Protein AF-A0A4Q7NQH9-F1 (afdb_monomer_lite)

Secondary structure (DSSP, 8-state):
-GGGHHHHHHHHHHHHHHT-SSHHHHHHHHHHHHHHHHHHHHHHTSGGGT-GGGHHHHHHHHHHHHHHHHHHHHHHHHHHHHHHS--------

pLDDT: mean 70.88, std 10.48, range [45.16, 89.62]

Radius of gyration: 18.61 Å; chains: 1; bounding box: 31×37×63 Å

Foldseek 3Di:
DLVVQLLVLLLVLLVVLVPDPDPVSSVVSLQVSLLVSLQVSCVVVVVCVVPVCCSVVSSVSSSVSNVVSNVVVVVVVVVVVVVVPPDDDDDDD

Sequence (93 aa):
MQELLNPVLGVLLAVLVERLPSSRARALGWLIGSLVCGAAVTVLTGEYAVSPELVLVDVPLTALSAALARSAVLGLAGRRTWRVVLPYRRSWG

Organism: NCBI:txid598652

Structure (mmCIF, N/CA/C/O backbone):
data_AF-A0A4Q7NQH9-F1
#
_entry.id   AF-A0A4Q7NQH9-F1
#
loop_
_atom_site.group_PDB
_atom_site.id
_atom_site.type_symbol
_atom_site.label_atom_id
_atom_site.label_alt_id
_atom_site.label_comp_id
_atom_site.label_asym_id
_atom_site.label_entity_id
_atom_site.label_seq_id
_atom_site.pdbx_PDB_ins_code
_atom_site.Cartn_x
_atom_site.Cartn_y
_atom_site.Cartn_z
_atom_site.occupancy
_atom_site.B_iso_or_equiv
_atom_site.auth_seq_id
_atom_site.auth_comp_id
_atom_site.auth_asym_id
_atom_site.auth_atom_id
_atom_site.pdbx_PDB_model_num
ATOM 1 N N . MET A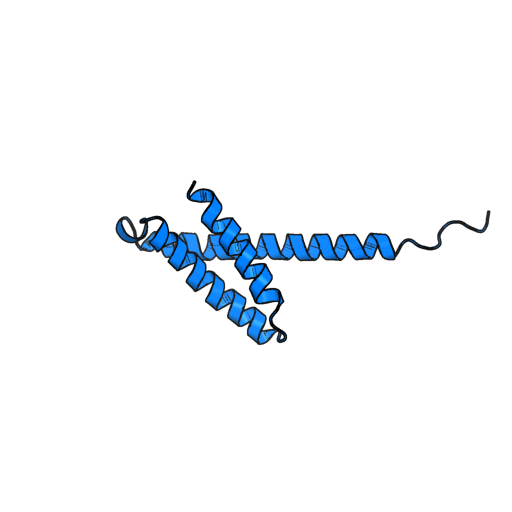 1 1 ? 10.983 13.763 -11.640 1.00 52.47 1 MET A N 1
ATOM 2 C CA . MET A 1 1 ? 9.496 13.817 -11.594 1.00 52.47 1 MET A CA 1
ATOM 3 C C . MET A 1 1 ? 8.859 12.480 -11.206 1.00 52.47 1 MET A C 1
ATOM 5 O O . MET A 1 1 ? 7.824 12.510 -10.557 1.00 52.47 1 MET A O 1
ATOM 9 N N . GLN A 1 2 ? 9.456 11.331 -11.548 1.00 60.38 2 GLN A N 1
ATOM 10 C CA . GLN A 1 2 ? 8.925 9.998 -11.213 1.00 60.38 2 GLN A CA 1
ATOM 11 C C . GLN A 1 2 ? 8.980 9.654 -9.711 1.00 60.38 2 GLN A C 1
ATOM 13 O O . GLN A 1 2 ? 8.116 8.944 -9.213 1.00 60.38 2 GLN A O 1
ATOM 18 N N . GLU A 1 3 ? 9.915 10.242 -8.961 1.00 58.44 3 GLU A N 1
ATOM 19 C CA . GLU A 1 3 ? 10.106 9.986 -7.521 1.00 58.44 3 GLU A CA 1
ATOM 20 C C . GLU A 1 3 ? 8.890 10.358 -6.650 1.00 58.44 3 GLU A C 1
ATOM 22 O O . GLU A 1 3 ? 8.719 9.828 -5.555 1.00 58.44 3 GLU A O 1
ATOM 27 N N . LEU A 1 4 ? 8.0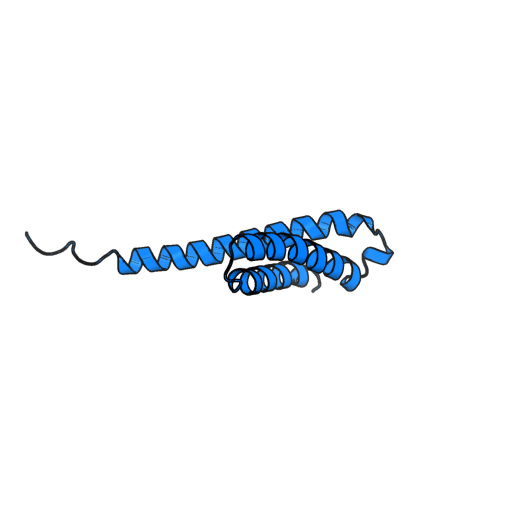13 11.247 -7.135 1.00 66.44 4 LEU A N 1
ATOM 28 C CA . LEU A 1 4 ? 6.814 11.680 -6.410 1.00 66.44 4 LEU A CA 1
ATOM 29 C C . LEU A 1 4 ? 5.597 10.770 -6.642 1.00 66.44 4 LEU A C 1
ATOM 31 O O . LEU A 1 4 ? 4.635 10.852 -5.879 1.00 66.44 4 LEU A O 1
ATOM 35 N N . LEU A 1 5 ? 5.616 9.889 -7.649 1.00 70.62 5 LEU A N 1
ATOM 36 C CA . LEU A 1 5 ? 4.478 9.008 -7.953 1.00 70.62 5 LEU A CA 1
ATOM 37 C C . LEU A 1 5 ? 4.226 7.991 -6.835 1.00 70.62 5 LEU A C 1
ATOM 39 O O . LEU A 1 5 ? 3.087 7.831 -6.400 1.00 70.62 5 LEU A O 1
ATOM 43 N N . ASN A 1 6 ? 5.290 7.366 -6.329 1.00 69.56 6 ASN A N 1
ATOM 44 C CA . ASN A 1 6 ? 5.228 6.375 -5.251 1.00 69.56 6 ASN A CA 1
ATOM 45 C C . ASN A 1 6 ? 4.581 6.925 -3.957 1.00 69.56 6 ASN A C 1
ATOM 47 O O . ASN A 1 6 ? 3.607 6.336 -3.474 1.00 69.56 6 ASN A O 1
ATOM 51 N N . PRO A 1 7 ? 5.029 8.071 -3.399 1.00 68.94 7 PRO A 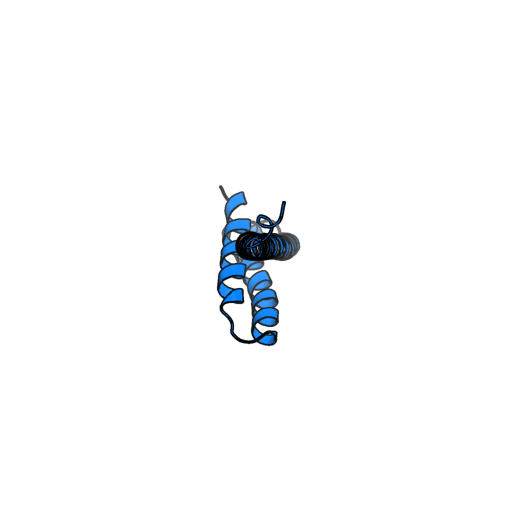N 1
ATOM 52 C CA . PRO A 1 7 ? 4.413 8.633 -2.199 1.00 68.94 7 PRO A CA 1
ATOM 53 C C . PRO A 1 7 ? 2.987 9.149 -2.439 1.00 68.94 7 PRO A C 1
ATOM 55 O O . PRO A 1 7 ? 2.136 8.982 -1.567 1.00 68.94 7 PRO A O 1
ATOM 58 N N . VAL A 1 8 ? 2.680 9.720 -3.612 1.00 77.81 8 VAL A N 1
ATOM 59 C CA . VAL A 1 8 ? 1.315 10.181 -3.937 1.00 77.81 8 VAL A CA 1
ATOM 60 C C . VAL A 1 8 ? 0.335 9.008 -4.012 1.00 77.81 8 VAL A C 1
ATOM 62 O O . VAL A 1 8 ? -0.748 9.076 -3.425 1.00 77.81 8 VAL A O 1
ATOM 65 N N . LEU A 1 9 ? 0.720 7.909 -4.667 1.00 75.19 9 LEU A N 1
ATOM 66 C CA . LEU A 1 9 ? -0.085 6.685 -4.725 1.00 75.19 9 LEU A CA 1
ATOM 67 C C . LEU A 1 9 ? -0.237 6.040 -3.344 1.00 75.19 9 LEU A C 1
ATOM 69 O O . LEU A 1 9 ? -1.338 5.619 -2.990 1.00 75.19 9 LEU A O 1
ATOM 73 N N . GLY A 1 10 ? 0.822 6.037 -2.529 1.00 72.88 10 GLY A N 1
ATOM 74 C CA . GLY A 1 10 ? 0.769 5.551 -1.149 1.00 72.88 10 GLY A CA 1
ATOM 75 C C . GLY A 1 10 ? -0.208 6.339 -0.266 1.00 72.88 10 GLY A C 1
ATOM 76 O O . GLY A 1 10 ? -0.968 5.748 0.503 1.00 72.88 10 GLY A O 1
ATOM 77 N N . VAL A 1 11 ? -0.249 7.668 -0.404 1.00 76.94 11 VAL A N 1
ATOM 78 C CA . VAL A 1 11 ? -1.204 8.530 0.317 1.00 76.94 11 VAL A CA 1
ATOM 79 C C . VAL A 1 11 ? -2.638 8.288 -0.159 1.00 76.94 11 VAL A C 1
ATOM 81 O O . VAL A 1 11 ? -3.535 8.120 0.668 1.00 76.94 11 VAL A O 1
ATOM 84 N N . LEU A 1 12 ? -2.864 8.231 -1.474 1.00 80.50 12 LEU A N 1
ATOM 85 C CA . LEU A 1 12 ? -4.180 7.934 -2.053 1.00 80.50 12 LEU A CA 1
ATOM 86 C C . LEU A 1 12 ? -4.714 6.586 -1.570 1.00 80.50 12 LEU A C 1
ATOM 88 O O . LEU A 1 12 ? -5.874 6.495 -1.161 1.00 80.50 12 LEU A O 1
ATOM 92 N N . LEU A 1 13 ? -3.855 5.565 -1.560 1.00 78.88 13 LEU A N 1
ATOM 93 C CA . LEU A 1 13 ? -4.199 4.241 -1.069 1.00 78.88 13 LEU A CA 1
ATOM 94 C C . LEU A 1 13 ? -4.597 4.283 0.410 1.00 78.88 13 LEU A C 1
ATOM 96 O O . LEU A 1 13 ? -5.650 3.761 0.770 1.00 78.88 13 LEU A O 1
ATOM 100 N N . ALA A 1 14 ? -3.809 4.945 1.261 1.00 77.44 14 ALA A N 1
ATOM 101 C CA . ALA A 1 14 ? -4.117 5.060 2.685 1.00 77.44 14 ALA A CA 1
ATOM 102 C C . ALA A 1 14 ? -5.487 5.725 2.929 1.00 77.44 14 ALA A C 1
ATOM 104 O O . ALA A 1 14 ? -6.282 5.218 3.724 1.00 77.44 14 ALA A O 1
ATOM 105 N N . VAL A 1 15 ? -5.798 6.803 2.198 1.00 80.50 15 VAL A N 1
ATOM 106 C CA . VAL A 1 15 ? -7.081 7.523 2.303 1.00 80.50 15 VAL A CA 1
ATOM 107 C C . VAL A 1 15 ? -8.254 6.674 1.810 1.00 80.50 15 VAL A C 1
ATOM 109 O O . VAL A 1 15 ? -9.306 6.650 2.449 1.00 80.50 15 VAL A O 1
ATOM 112 N N . LEU A 1 16 ? -8.099 5.974 0.684 1.00 81.50 16 LEU A N 1
ATOM 113 C CA . LEU A 1 16 ? -9.140 5.102 0.130 1.00 81.50 16 LEU A CA 1
ATOM 114 C C . LEU A 1 16 ? -9.426 3.915 1.049 1.00 81.50 16 LEU A C 1
ATOM 116 O O . LEU A 1 16 ? -10.586 3.603 1.319 1.00 81.50 16 LEU A O 1
ATOM 120 N N . VAL A 1 17 ? -8.377 3.279 1.569 1.00 82.88 17 VAL A N 1
ATOM 121 C CA . VAL A 1 17 ? -8.510 2.099 2.422 1.00 82.88 17 VAL A CA 1
ATOM 122 C C . VAL A 1 17 ? -9.097 2.462 3.787 1.00 82.88 17 VAL A C 1
ATOM 124 O O . VAL A 1 17 ? -9.898 1.694 4.319 1.00 82.88 17 VAL A O 1
ATOM 127 N N . GLU A 1 18 ? -8.804 3.641 4.346 1.00 78.25 18 GLU A N 1
ATOM 128 C CA . GLU A 1 18 ? -9.434 4.096 5.598 1.00 78.25 18 GLU A CA 1
ATOM 129 C C . GLU A 1 18 ? -10.954 4.282 5.495 1.00 78.25 18 GLU A C 1
ATOM 131 O O . GLU A 1 18 ? -11.653 4.138 6.503 1.00 78.25 18 GLU A O 1
ATOM 136 N N . ARG A 1 19 ? -11.491 4.519 4.292 1.00 81.88 19 ARG A N 1
ATOM 137 C CA . ARG A 1 19 ? -12.943 4.628 4.071 1.00 81.88 19 ARG A CA 1
ATOM 138 C C . ARG A 1 19 ? -13.674 3.289 4.117 1.00 81.88 19 ARG A C 1
ATOM 140 O O . ARG A 1 19 ? -14.902 3.279 4.165 1.00 81.88 19 ARG A O 1
ATOM 147 N N . LEU A 1 20 ? -12.963 2.161 4.127 1.00 84.81 20 LEU A N 1
ATOM 148 C CA . LEU A 1 20 ? -13.599 0.849 4.216 1.00 84.81 20 LEU A CA 1
ATOM 149 C C . LEU A 1 20 ? -14.163 0.617 5.629 1.00 84.81 20 LEU A C 1
ATOM 151 O O . LEU A 1 20 ? -13.485 0.915 6.615 1.00 84.81 20 LEU A O 1
ATOM 155 N N . PRO A 1 21 ? -15.381 0.068 5.769 1.00 78.69 21 PRO A N 1
ATOM 156 C CA . PRO A 1 21 ? -16.049 -0.049 7.066 1.00 78.69 21 PRO A CA 1
ATOM 157 C C . PRO A 1 21 ? -15.526 -1.206 7.930 1.00 78.69 21 PRO A C 1
ATOM 159 O O . PRO A 1 21 ? -15.625 -1.142 9.152 1.00 78.69 21 PRO A O 1
ATOM 162 N N . SER A 1 22 ? -14.951 -2.258 7.334 1.00 89.62 22 SER A N 1
ATOM 163 C CA . SER A 1 22 ? -14.512 -3.449 8.073 1.00 89.62 22 SER A CA 1
ATOM 164 C C . SER A 1 22 ? -12.991 -3.540 8.199 1.00 89.62 22 SER A C 1
ATOM 166 O O . SER A 1 22 ? -12.248 -3.258 7.261 1.00 89.62 22 SER A O 1
ATOM 168 N N . SER A 1 23 ? -12.507 -3.986 9.362 1.00 83.06 23 SER A N 1
ATOM 169 C CA . SER A 1 23 ? -11.074 -4.182 9.629 1.00 83.06 23 SER A CA 1
ATOM 170 C C . SER A 1 23 ? -10.429 -5.198 8.680 1.00 83.06 23 SER A C 1
ATOM 172 O O . SER A 1 23 ? -9.295 -5.001 8.249 1.00 83.06 23 SER A O 1
ATOM 174 N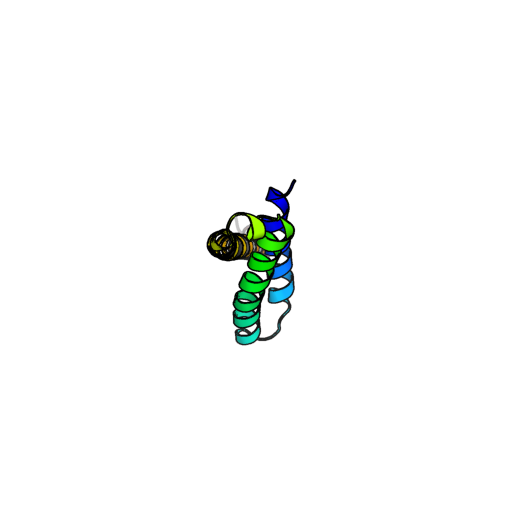 N . ARG A 1 24 ? -11.172 -6.243 8.292 1.00 83.81 24 ARG A N 1
ATOM 175 C CA . ARG A 1 24 ? -10.735 -7.237 7.299 1.00 83.81 24 ARG A CA 1
ATOM 176 C C . ARG A 1 24 ? -10.653 -6.653 5.889 1.00 83.81 24 ARG A C 1
ATOM 178 O O . ARG A 1 24 ? -9.648 -6.873 5.224 1.00 83.81 24 ARG A O 1
ATOM 185 N N . ALA A 1 25 ? -11.650 -5.875 5.449 1.00 82.31 25 ALA A N 1
ATOM 186 C CA . ALA A 1 25 ? -11.590 -5.213 4.142 1.00 82.31 25 ALA A CA 1
ATOM 187 C C . ALA A 1 25 ? -10.485 -4.158 4.100 1.00 82.31 25 ALA A C 1
ATOM 189 O O . ALA A 1 25 ? -9.832 -4.018 3.075 1.00 82.31 25 ALA A O 1
ATOM 190 N N . ARG A 1 26 ? -10.215 -3.469 5.217 1.00 81.19 26 ARG A N 1
ATOM 191 C CA . ARG A 1 26 ? -9.053 -2.581 5.338 1.00 81.19 26 ARG A CA 1
ATOM 192 C C . ARG A 1 26 ? -7.757 -3.353 5.136 1.00 81.19 26 ARG A C 1
ATOM 194 O O . ARG A 1 26 ? -6.968 -2.966 4.289 1.00 81.19 26 ARG A O 1
ATOM 201 N N . ALA A 1 27 ? -7.545 -4.446 5.870 1.00 77.94 27 ALA A N 1
ATOM 202 C CA . ALA A 1 27 ? -6.331 -5.253 5.740 1.00 77.94 27 ALA A CA 1
ATOM 203 C C . ALA A 1 27 ? -6.141 -5.793 4.311 1.00 77.94 27 ALA A C 1
ATOM 205 O O . ALA A 1 27 ? -5.054 -5.677 3.754 1.00 77.94 27 ALA A O 1
ATOM 206 N N . LEU A 1 28 ? -7.208 -6.303 3.690 1.00 82.75 28 LEU A N 1
ATOM 207 C CA . LEU A 1 28 ? -7.190 -6.752 2.295 1.00 82.75 28 LEU A CA 1
ATOM 208 C C . LEU A 1 28 ? -6.947 -5.602 1.312 1.00 82.75 28 LEU A C 1
ATOM 210 O O . LEU A 1 28 ? -6.155 -5.757 0.393 1.00 82.75 28 LEU A O 1
ATOM 214 N N . GLY A 1 29 ? -7.576 -4.445 1.516 1.00 81.44 29 GLY A N 1
ATOM 215 C CA . GLY A 1 29 ? -7.380 -3.255 0.686 1.00 81.44 29 GLY A CA 1
ATOM 216 C C . GLY A 1 29 ? -5.956 -2.712 0.772 1.00 81.44 29 GLY A C 1
ATOM 217 O O . GLY A 1 29 ? -5.402 -2.302 -0.241 1.00 81.44 29 GLY A O 1
ATOM 218 N N . TRP A 1 30 ? -5.337 -2.783 1.954 1.00 80.69 30 TRP A N 1
ATOM 219 C CA . TRP A 1 30 ? -3.917 -2.491 2.142 1.00 80.69 30 TRP A CA 1
ATOM 220 C C . TRP A 1 30 ? -3.048 -3.430 1.316 1.00 80.69 30 TRP A C 1
ATOM 222 O O . TRP A 1 30 ? -2.209 -2.966 0.556 1.00 80.69 30 TRP A O 1
ATOM 232 N N . LEU A 1 31 ? -3.281 -4.733 1.448 1.00 80.81 31 LEU A N 1
ATOM 233 C CA . LEU A 1 31 ? -2.441 -5.773 0.862 1.00 80.81 31 LEU A CA 1
ATOM 234 C C . LEU A 1 31 ? -2.567 -5.814 -0.669 1.00 80.81 31 LEU A C 1
ATOM 236 O O . LEU A 1 31 ? -1.566 -5.813 -1.378 1.00 80.81 31 LEU A O 1
ATOM 240 N N . ILE A 1 32 ? -3.800 -5.790 -1.181 1.00 84.62 32 ILE A N 1
ATOM 241 C CA . ILE A 1 32 ? -4.088 -5.777 -2.621 1.00 84.62 32 ILE A CA 1
ATOM 242 C C . ILE A 1 32 ? -3.670 -4.437 -3.224 1.00 84.62 32 ILE A C 1
ATOM 244 O O . ILE A 1 32 ? -3.048 -4.398 -4.281 1.00 84.62 32 ILE A O 1
ATOM 248 N N . GLY A 1 33 ? -3.982 -3.332 -2.551 1.00 80.50 33 GLY A N 1
ATOM 249 C CA . GLY A 1 33 ? -3.688 -2.005 -3.065 1.00 80.50 33 GLY A CA 1
ATOM 250 C C . GLY A 1 33 ? -2.197 -1.685 -3.105 1.00 80.50 33 GLY A C 1
ATOM 251 O O . GLY A 1 33 ? -1.755 -1.072 -4.070 1.00 80.50 33 GLY A O 1
ATOM 252 N N . SER A 1 34 ? -1.397 -2.136 -2.131 1.00 77.69 34 SER A N 1
ATOM 253 C CA . SER A 1 34 ? 0.059 -1.944 -2.179 1.00 77.69 34 SER A CA 1
ATOM 254 C C . SER A 1 34 ? 0.703 -2.767 -3.293 1.00 77.69 34 SER A C 1
ATOM 256 O O . SER A 1 34 ? 1.593 -2.271 -3.974 1.00 77.69 34 SER A O 1
ATOM 258 N N . LEU A 1 35 ? 0.213 -3.990 -3.524 1.00 78.81 35 LEU A N 1
ATOM 259 C CA . LEU A 1 35 ? 0.629 -4.833 -4.647 1.00 78.81 35 LEU A CA 1
ATOM 260 C C . LEU A 1 35 ? 0.311 -4.184 -5.998 1.00 78.81 35 LEU A C 1
ATOM 262 O O . LEU A 1 35 ? 1.189 -4.075 -6.848 1.00 78.81 35 LEU A O 1
ATOM 266 N N . VAL A 1 36 ? -0.929 -3.729 -6.186 1.00 83.75 36 VAL A N 1
ATOM 267 C CA . VAL A 1 36 ? -1.381 -3.138 -7.453 1.00 83.75 36 VAL A CA 1
ATOM 268 C C . VAL A 1 36 ? -0.711 -1.789 -7.707 1.00 83.75 36 VAL A C 1
ATOM 270 O O . VAL A 1 36 ? -0.239 -1.555 -8.814 1.00 83.75 36 VAL A O 1
ATOM 273 N N . CYS A 1 37 ? -0.633 -0.908 -6.706 1.00 79.25 37 CYS A N 1
ATOM 274 C CA . CYS A 1 37 ? 0.012 0.395 -6.867 1.00 79.25 37 CYS A CA 1
ATOM 275 C C . CYS A 1 37 ? 1.524 0.266 -7.079 1.00 79.25 37 CYS A C 1
ATOM 277 O O . CYS A 1 37 ? 2.038 0.937 -7.966 1.00 79.25 37 CYS A O 1
ATOM 279 N N . GLY A 1 38 ? 2.214 -0.605 -6.334 1.00 73.50 38 GLY A N 1
ATOM 280 C CA . GLY A 1 38 ? 3.649 -0.837 -6.524 1.00 73.50 38 GLY A CA 1
ATOM 281 C C . GLY A 1 38 ? 3.960 -1.398 -7.910 1.00 73.50 38 GLY A C 1
ATOM 282 O O . GLY A 1 38 ? 4.789 -0.846 -8.623 1.00 73.50 38 GLY A O 1
ATOM 283 N N . ALA A 1 39 ? 3.210 -2.412 -8.356 1.00 75.38 39 ALA A N 1
ATOM 284 C CA . ALA A 1 39 ? 3.357 -2.950 -9.709 1.00 75.38 39 ALA A CA 1
ATOM 285 C C . ALA A 1 39 ? 3.021 -1.916 -10.799 1.00 75.38 39 ALA A C 1
ATOM 287 O O . ALA A 1 39 ? 3.697 -1.853 -11.824 1.00 75.38 39 ALA A O 1
ATOM 288 N N . ALA A 1 40 ? 1.998 -1.081 -10.586 1.00 78.00 40 ALA A N 1
ATOM 289 C CA . ALA A 1 40 ? 1.643 -0.020 -11.523 1.00 78.00 40 ALA A CA 1
ATOM 290 C C . ALA A 1 40 ? 2.740 1.046 -11.635 1.00 78.00 40 ALA A C 1
ATOM 292 O O . ALA A 1 40 ? 2.973 1.537 -12.736 1.00 78.00 40 ALA A O 1
ATOM 293 N N . VAL A 1 41 ? 3.432 1.384 -10.541 1.00 75.06 41 VAL A N 1
ATOM 294 C CA . VAL A 1 41 ? 4.564 2.324 -10.576 1.00 75.06 41 VAL A CA 1
ATOM 295 C C . VAL A 1 41 ? 5.675 1.779 -11.457 1.00 75.06 41 VAL A C 1
ATOM 297 O O . VAL A 1 41 ? 6.034 2.459 -12.410 1.00 75.06 41 VAL A O 1
ATOM 300 N N . THR A 1 42 ? 6.123 0.543 -11.237 1.00 74.75 42 THR A N 1
ATOM 301 C CA . THR A 1 42 ? 7.215 -0.058 -12.022 1.00 74.75 42 THR A CA 1
ATOM 302 C C . THR A 1 42 ? 6.891 -0.161 -13.518 1.00 74.75 42 THR A C 1
ATOM 304 O O . THR A 1 42 ? 7.766 -0.048 -14.380 1.00 74.75 42 THR A O 1
ATOM 307 N N . VAL A 1 43 ? 5.615 -0.377 -13.858 1.00 77.06 43 VAL A N 1
ATOM 308 C CA . VAL A 1 43 ? 5.152 -0.382 -15.254 1.00 77.06 43 VAL A CA 1
ATOM 309 C C . VAL A 1 43 ? 5.124 1.037 -15.829 1.00 77.06 43 VAL A C 1
ATOM 311 O O . VAL A 1 43 ? 5.585 1.252 -16.948 1.00 77.06 43 VAL A O 1
ATOM 314 N N . LEU A 1 44 ? 4.615 2.017 -15.078 1.00 75.69 44 LEU A N 1
ATOM 315 C CA . LEU A 1 44 ? 4.498 3.414 -15.517 1.00 75.69 44 LEU A CA 1
ATOM 316 C C . LEU A 1 44 ? 5.846 4.143 -15.590 1.00 75.69 44 LEU A C 1
ATOM 318 O O . LEU A 1 44 ? 5.991 5.067 -16.390 1.00 75.69 44 LEU A O 1
ATOM 322 N N . THR A 1 45 ? 6.833 3.750 -14.784 1.00 74.19 45 THR A N 1
ATOM 323 C CA . THR A 1 45 ? 8.202 4.286 -14.844 1.00 74.19 45 THR A CA 1
ATOM 324 C C . THR A 1 45 ? 9.002 3.709 -16.010 1.00 74.19 45 THR A C 1
ATOM 326 O O . THR A 1 45 ? 10.048 4.257 -16.352 1.00 74.19 45 THR A O 1
ATOM 329 N N . GLY A 1 46 ? 8.500 2.652 -16.664 1.00 70.00 46 GLY A N 1
ATOM 330 C CA . GLY A 1 46 ? 9.195 1.932 -17.735 1.00 70.00 46 GLY A CA 1
ATOM 331 C C . GLY A 1 46 ? 10.289 0.991 -17.223 1.00 70.00 46 GLY A C 1
ATOM 332 O O . GLY A 1 46 ? 10.936 0.307 -18.014 1.00 70.00 46 GLY A O 1
ATOM 333 N N . GLU A 1 47 ? 10.467 0.910 -15.906 1.00 71.44 47 GLU A N 1
ATOM 334 C CA . GLU A 1 47 ? 11.474 0.082 -15.242 1.00 71.44 47 GLU A CA 1
ATOM 335 C C . GLU A 1 47 ? 11.203 -1.410 -15.415 1.00 71.44 47 GLU A C 1
ATOM 337 O O . GLU A 1 47 ? 12.142 -2.199 -15.472 1.00 71.44 47 GLU A O 1
ATOM 342 N N . TYR A 1 48 ? 9.942 -1.792 -15.633 1.00 68.94 48 TYR A N 1
ATOM 343 C CA . TYR A 1 48 ? 9.568 -3.167 -15.961 1.00 68.94 48 TYR A CA 1
ATOM 344 C C . TYR A 1 48 ? 10.266 -3.700 -17.225 1.00 68.94 48 TYR A C 1
ATOM 346 O O . TYR A 1 48 ? 10.572 -4.887 -17.307 1.00 68.94 48 TYR A O 1
ATOM 354 N N . ALA A 1 49 ? 10.545 -2.830 -18.203 1.00 69.12 49 ALA A N 1
ATOM 355 C CA . ALA A 1 49 ? 11.246 -3.207 -19.431 1.00 69.12 49 ALA A CA 1
ATOM 356 C C . ALA A 1 49 ? 12.769 -3.334 -19.243 1.00 69.12 49 ALA A C 1
ATOM 358 O O . ALA A 1 49 ? 13.435 -3.943 -20.077 1.00 69.12 49 ALA A O 1
ATOM 359 N N . VAL A 1 50 ? 13.317 -2.759 -18.166 1.00 76.81 50 VAL A N 1
ATOM 360 C CA . VAL A 1 50 ? 14.755 -2.762 -17.853 1.00 76.81 50 VAL A CA 1
ATOM 361 C C . VAL A 1 50 ? 15.089 -3.891 -16.884 1.00 76.81 50 VAL A C 1
ATOM 363 O O . VAL A 1 50 ? 16.010 -4.666 -17.130 1.00 76.81 50 VAL A O 1
ATOM 366 N N . SER A 1 51 ? 14.331 -4.003 -15.794 1.00 76.25 51 SER A N 1
ATOM 367 C CA . SER A 1 51 ? 14.422 -5.114 -14.857 1.00 76.25 51 SER A CA 1
ATOM 368 C C . SER A 1 51 ? 13.072 -5.341 -14.166 1.00 76.25 51 SER A C 1
ATOM 370 O O . SER A 1 51 ? 12.652 -4.524 -13.341 1.00 76.25 51 SER A O 1
ATOM 372 N N . PRO A 1 52 ? 12.385 -6.465 -14.439 1.00 73.12 52 PRO A N 1
ATOM 373 C CA . PRO A 1 52 ? 11.107 -6.782 -13.801 1.00 73.12 52 PRO A CA 1
ATOM 374 C C . PRO A 1 52 ? 11.241 -7.036 -12.290 1.00 73.12 52 PRO A C 1
ATOM 376 O O . PRO A 1 52 ? 10.246 -7.023 -11.567 1.00 73.12 52 PRO A O 1
ATOM 379 N N . GLU A 1 53 ? 12.463 -7.224 -11.789 1.00 77.88 53 GLU A N 1
ATOM 380 C CA . GLU A 1 53 ? 12.763 -7.369 -10.362 1.00 77.88 53 GLU A CA 1
ATOM 381 C C . GLU A 1 53 ? 12.516 -6.071 -9.582 1.00 77.88 53 GLU A C 1
ATOM 383 O O . GLU A 1 53 ? 12.278 -6.118 -8.377 1.00 77.88 53 GLU A O 1
ATOM 388 N N . LEU A 1 54 ? 12.488 -4.914 -10.254 1.00 71.38 54 LEU A N 1
ATOM 389 C CA . LEU A 1 54 ? 12.214 -3.620 -9.621 1.00 71.38 54 LEU A CA 1
ATOM 390 C C . LEU A 1 54 ? 10.802 -3.544 -9.017 1.00 71.38 54 LEU A C 1
ATOM 392 O O . LEU A 1 54 ? 10.596 -2.827 -8.040 1.00 71.38 54 LEU A O 1
ATOM 396 N N . VAL A 1 55 ? 9.871 -4.396 -9.467 1.00 68.94 55 VAL A N 1
ATOM 397 C CA . VAL A 1 55 ? 8.547 -4.562 -8.836 1.00 68.94 55 VAL A CA 1
ATOM 398 C C . VAL A 1 55 ? 8.680 -5.003 -7.374 1.00 68.94 55 VAL A C 1
ATOM 400 O O . VAL A 1 55 ? 7.913 -4.565 -6.515 1.00 68.94 55 VAL A O 1
ATOM 403 N N . LEU A 1 56 ? 9.671 -5.846 -7.058 1.00 73.25 56 LEU A N 1
ATOM 404 C CA . LEU A 1 56 ? 9.928 -6.311 -5.689 1.00 73.25 56 LEU A CA 1
ATOM 405 C C . LEU A 1 56 ? 10.475 -5.204 -4.786 1.00 73.25 56 LEU A C 1
ATOM 407 O O . LEU A 1 56 ? 10.393 -5.336 -3.567 1.00 73.25 56 LEU A O 1
ATOM 411 N N . VAL A 1 57 ? 11.015 -4.130 -5.363 1.00 75.38 57 VAL A N 1
ATOM 412 C CA . VAL A 1 57 ? 11.491 -2.953 -4.630 1.00 75.38 57 VAL A CA 1
ATOM 413 C C . VAL A 1 57 ? 10.362 -1.944 -4.468 1.00 75.38 57 VAL A C 1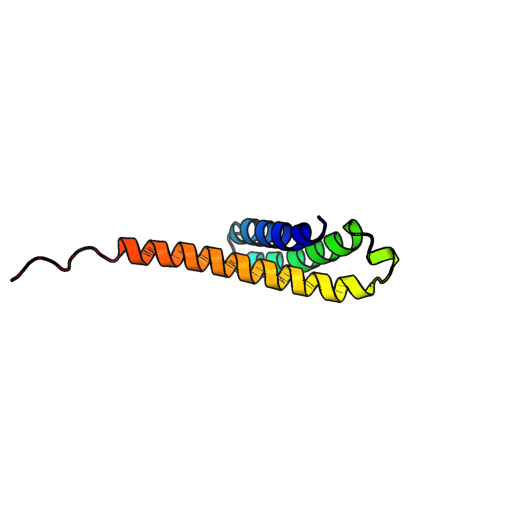
ATOM 415 O O . VAL A 1 57 ? 10.148 -1.453 -3.361 1.00 75.38 57 VAL A O 1
ATOM 418 N N . ASP A 1 58 ? 9.589 -1.690 -5.522 1.00 69.38 58 ASP A N 1
ATOM 419 C CA . ASP A 1 58 ? 8.508 -0.704 -5.495 1.00 69.38 58 ASP A CA 1
ATOM 420 C C . ASP A 1 58 ? 7.358 -1.104 -4.572 1.00 69.38 58 ASP A C 1
ATOM 422 O O . ASP A 1 58 ? 6.887 -0.276 -3.798 1.00 69.38 58 ASP A O 1
ATOM 426 N N . VAL A 1 59 ? 6.936 -2.372 -4.567 1.00 72.12 59 VAL A N 1
ATOM 427 C CA . VAL A 1 59 ? 5.836 -2.847 -3.705 1.00 72.12 59 VAL A CA 1
ATOM 428 C C . VAL A 1 59 ? 6.071 -2.561 -2.208 1.00 72.12 59 VAL A C 1
ATOM 430 O O . VAL A 1 59 ? 5.188 -1.966 -1.574 1.00 72.12 59 VAL A O 1
ATOM 433 N N . PRO A 1 60 ? 7.215 -2.927 -1.592 1.00 74.44 60 PRO A N 1
ATOM 434 C CA . PRO A 1 60 ? 7.482 -2.584 -0.196 1.00 74.44 60 PRO A CA 1
ATOM 435 C C . PRO A 1 60 ? 7.675 -1.077 0.018 1.00 74.44 60 PRO A C 1
ATOM 437 O O . PRO A 1 60 ? 7.298 -0.570 1.075 1.00 74.44 60 PRO A O 1
ATOM 440 N N . LEU A 1 61 ? 8.186 -0.339 -0.972 1.00 75.19 61 LEU A N 1
ATOM 441 C CA . LEU A 1 61 ? 8.338 1.120 -0.904 1.00 75.19 61 LEU A CA 1
ATOM 442 C C . LEU A 1 61 ? 6.982 1.838 -0.890 1.00 75.19 61 LEU A C 1
ATOM 444 O O . LEU A 1 61 ? 6.759 2.743 -0.076 1.00 75.19 61 LEU A O 1
ATOM 448 N N . THR A 1 62 ? 6.037 1.396 -1.721 1.00 72.94 62 THR A N 1
ATOM 449 C CA . THR A 1 62 ? 4.650 1.869 -1.710 1.00 72.94 62 THR A CA 1
ATOM 450 C C . THR A 1 62 ? 3.968 1.505 -0.388 1.00 72.94 62 THR A C 1
ATOM 452 O O . THR A 1 62 ? 3.283 2.344 0.202 1.00 72.94 62 THR A O 1
ATOM 455 N N . ALA A 1 63 ? 4.191 0.292 0.134 1.00 72.88 63 ALA A N 1
ATOM 456 C CA . ALA A 1 63 ? 3.643 -0.138 1.422 1.00 72.88 63 ALA A CA 1
ATOM 457 C C . ALA A 1 63 ? 4.175 0.703 2.598 1.00 72.88 63 ALA A C 1
ATOM 459 O O . ALA A 1 63 ? 3.390 1.135 3.446 1.00 72.88 63 ALA A O 1
ATOM 460 N N . LEU A 1 64 ? 5.482 0.989 2.630 1.00 76.94 64 LEU A N 1
ATOM 461 C CA . LEU A 1 64 ? 6.113 1.863 3.625 1.00 76.94 64 LEU A CA 1
ATOM 462 C C . LEU A 1 64 ? 5.588 3.296 3.528 1.00 76.94 64 LEU A C 1
ATOM 464 O O . LEU A 1 64 ? 5.243 3.895 4.546 1.00 76.94 64 LEU A O 1
ATOM 468 N N . SER A 1 65 ? 5.466 3.829 2.312 1.00 74.88 65 SER A N 1
ATOM 469 C CA . SER A 1 65 ? 4.942 5.178 2.072 1.00 74.88 65 SER A CA 1
ATOM 470 C C . SER A 1 65 ? 3.504 5.313 2.556 1.00 74.88 65 SER A C 1
ATOM 472 O O . SER A 1 65 ? 3.153 6.272 3.244 1.00 74.88 65 SER A O 1
ATOM 474 N N . ALA A 1 66 ? 2.672 4.317 2.263 1.00 69.75 66 ALA A N 1
ATOM 475 C CA . ALA A 1 66 ? 1.309 4.279 2.748 1.00 69.75 66 ALA A CA 1
ATOM 476 C C . ALA A 1 66 ? 1.284 4.138 4.288 1.00 69.75 66 ALA A C 1
ATOM 478 O O . ALA A 1 66 ? 0.555 4.874 4.956 1.00 69.75 66 ALA A O 1
ATOM 479 N N . ALA A 1 67 ? 2.111 3.277 4.893 1.00 76.19 67 ALA A N 1
ATOM 480 C CA . ALA A 1 67 ? 2.191 3.135 6.351 1.00 76.19 67 ALA A CA 1
ATOM 481 C C . ALA A 1 67 ? 2.604 4.443 7.056 1.00 76.19 67 ALA A C 1
ATOM 483 O O . ALA A 1 67 ? 2.019 4.804 8.085 1.00 76.19 67 ALA A O 1
ATOM 484 N N . LEU A 1 68 ? 3.555 5.186 6.481 1.00 77.31 68 LEU A N 1
ATOM 485 C CA . LEU A 1 68 ? 3.949 6.525 6.930 1.00 77.31 68 LEU A CA 1
ATOM 486 C C . LEU A 1 68 ? 2.804 7.532 6.780 1.00 77.31 68 LEU A C 1
ATOM 488 O O . LEU A 1 68 ? 2.507 8.267 7.720 1.00 77.31 68 LEU A O 1
ATOM 492 N N . ALA A 1 69 ? 2.099 7.528 5.647 1.00 74.56 69 ALA A N 1
ATOM 493 C CA . ALA A 1 69 ? 0.931 8.381 5.437 1.00 74.56 69 ALA A CA 1
ATOM 494 C C . ALA A 1 69 ? -0.170 8.100 6.474 1.00 74.56 69 ALA A C 1
ATOM 496 O O . ALA A 1 69 ? -0.704 9.022 7.088 1.00 74.56 69 ALA A O 1
ATOM 497 N N . ARG A 1 70 ? -0.459 6.824 6.748 1.00 70.44 70 ARG A N 1
ATOM 498 C CA . ARG A 1 70 ? -1.436 6.408 7.761 1.00 70.44 70 ARG A CA 1
ATOM 499 C C . ARG A 1 70 ? -1.029 6.848 9.164 1.00 70.44 70 ARG A C 1
ATOM 501 O O . ARG A 1 70 ? -1.856 7.362 9.910 1.00 70.44 70 ARG A O 1
ATOM 508 N N . SER A 1 71 ? 0.229 6.653 9.546 1.00 70.69 71 SER A N 1
ATOM 509 C CA . SER A 1 71 ? 0.718 7.070 10.866 1.00 70.69 71 SER A CA 1
ATOM 510 C C . SER A 1 71 ? 0.770 8.593 11.010 1.00 70.69 71 S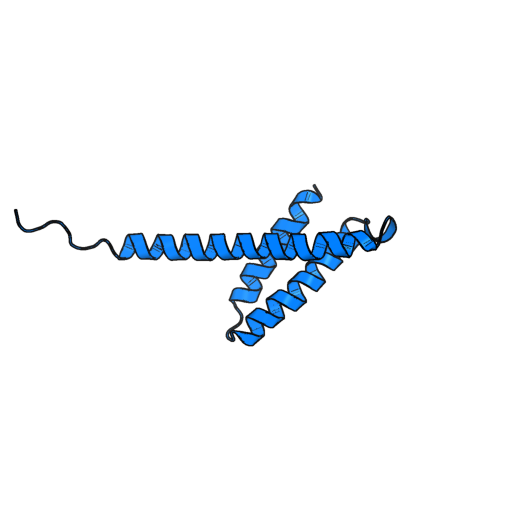ER A C 1
ATOM 512 O O . SER A 1 71 ? 0.462 9.102 12.086 1.00 70.69 71 SER A O 1
ATOM 514 N N . ALA A 1 72 ? 1.026 9.336 9.930 1.00 71.81 72 ALA A N 1
ATOM 515 C CA . ALA A 1 72 ? 0.869 10.788 9.904 1.00 71.81 72 ALA A CA 1
ATOM 516 C C . ALA A 1 72 ? -0.598 11.211 10.094 1.00 71.81 72 ALA A C 1
ATOM 518 O O . ALA A 1 72 ? -0.871 12.070 10.930 1.00 71.81 72 ALA A O 1
ATOM 519 N N . VAL A 1 73 ? -1.550 10.581 9.394 1.00 65.69 73 VAL A N 1
ATOM 520 C CA . VAL A 1 73 ? -2.996 10.845 9.540 1.00 65.69 73 VAL A CA 1
ATOM 521 C C . VAL A 1 73 ? -3.480 10.523 10.956 1.00 65.69 73 VAL A C 1
ATOM 523 O O . VAL A 1 73 ? -4.128 11.359 11.585 1.00 65.69 73 VAL A O 1
ATOM 526 N N . LEU A 1 74 ? -3.107 9.365 11.507 1.00 64.94 74 LEU A N 1
ATOM 527 C CA . LEU A 1 74 ? -3.447 8.973 12.879 1.00 64.94 74 LEU A CA 1
ATOM 528 C C . LEU A 1 74 ? -2.754 9.856 13.924 1.00 64.94 74 LEU A C 1
ATOM 530 O O . LEU A 1 74 ? -3.364 10.203 14.932 1.00 64.94 74 LEU A O 1
ATOM 534 N N . GLY A 1 75 ? -1.509 10.272 13.687 1.00 61.72 75 GLY A N 1
ATOM 535 C CA . GLY A 1 75 ? -0.779 11.207 14.544 1.00 61.72 75 GLY A CA 1
ATOM 536 C C . GLY A 1 75 ? -1.382 12.615 14.526 1.00 61.72 75 GLY A C 1
ATOM 537 O O . GLY A 1 75 ? -1.479 13.258 15.570 1.00 61.72 75 GLY A O 1
ATOM 538 N N . LEU A 1 76 ? -1.854 13.083 13.368 1.00 59.34 76 LEU A N 1
ATOM 539 C CA . LEU A 1 76 ? -2.610 14.332 13.216 1.00 59.34 76 LEU A CA 1
ATOM 540 C C . LEU A 1 76 ? -3.986 14.244 13.891 1.00 59.34 76 LEU A C 1
ATOM 542 O O . LEU A 1 76 ? -4.385 15.180 14.587 1.00 59.34 76 LEU A O 1
ATOM 546 N N . ALA A 1 77 ? -4.687 13.118 13.746 1.00 54.12 77 ALA A N 1
ATOM 547 C CA . ALA A 1 77 ? -5.964 12.860 14.410 1.00 54.12 77 ALA A CA 1
ATOM 548 C C . ALA A 1 77 ? -5.805 12.775 15.939 1.00 54.12 77 ALA A C 1
ATOM 550 O O . ALA A 1 77 ? -6.581 13.387 16.674 1.00 54.12 77 ALA A O 1
ATOM 551 N N . GLY A 1 78 ? -4.747 12.114 16.420 1.00 54.34 78 GLY A N 1
ATOM 552 C CA . GLY A 1 78 ? -4.383 12.040 17.834 1.00 54.34 78 GLY A CA 1
ATOM 553 C C . GLY A 1 78 ? -3.981 13.397 18.411 1.00 54.34 78 GLY A C 1
ATOM 554 O O . GLY A 1 78 ? -4.420 13.759 19.494 1.00 54.34 78 GLY A O 1
ATOM 555 N N . ARG A 1 79 ? -3.231 14.235 17.682 1.00 52.22 79 ARG A N 1
ATOM 556 C CA . ARG A 1 79 ? -2.930 15.618 18.119 1.00 52.22 79 ARG A CA 1
ATOM 557 C C . ARG A 1 79 ? -4.180 16.493 18.261 1.00 52.22 79 ARG A C 1
ATOM 559 O O . ARG A 1 79 ? -4.158 17.462 19.020 1.00 52.22 79 ARG A O 1
ATOM 566 N N . ARG A 1 80 ? -5.268 16.164 17.559 1.00 48.38 80 ARG A N 1
ATOM 567 C CA . ARG A 1 80 ? -6.545 16.885 17.649 1.00 48.38 80 ARG A CA 1
ATOM 568 C C . ARG A 1 80 ? -7.299 16.564 18.942 1.00 48.38 80 ARG A C 1
ATOM 570 O O . ARG A 1 80 ? -7.887 17.477 19.513 1.00 48.38 80 ARG A O 1
ATOM 577 N N . THR A 1 81 ? -7.224 15.334 19.456 1.00 48.28 81 THR A N 1
ATOM 578 C CA . THR A 1 81 ? -7.841 14.975 20.748 1.00 48.28 81 THR A CA 1
ATOM 579 C C . THR A 1 81 ? -7.110 15.599 21.937 1.00 48.28 81 THR A C 1
ATOM 581 O O . THR A 1 81 ? -7.773 16.085 22.847 1.00 48.28 81 THR A O 1
ATOM 584 N N . TRP A 1 82 ? -5.778 15.734 21.904 1.00 45.16 82 TRP A N 1
ATOM 585 C CA . TRP A 1 82 ? -5.036 16.435 22.971 1.00 45.16 82 TRP A CA 1
ATOM 586 C C . TRP A 1 82 ? -5.409 17.918 23.116 1.00 45.16 82 TRP A C 1
ATOM 588 O O . TRP A 1 82 ? -5.373 18.449 24.223 1.00 45.16 82 TRP A O 1
ATOM 598 N N . ARG A 1 83 ? -5.808 18.595 22.029 1.00 49.81 83 ARG A N 1
ATOM 599 C CA . ARG A 1 83 ? -6.301 19.984 22.104 1.00 49.81 83 ARG A CA 1
ATOM 600 C C . ARG A 1 83 ? -7.725 20.099 22.651 1.00 49.81 83 ARG A C 1
ATOM 602 O O . ARG A 1 83 ? -8.071 21.157 23.159 1.00 49.81 83 ARG A O 1
ATOM 609 N N . VAL A 1 84 ? -8.531 19.040 22.568 1.00 50.94 84 VAL A N 1
ATOM 610 C CA . VAL A 1 84 ? -9.908 19.016 23.098 1.00 50.94 84 VAL A CA 1
ATOM 611 C C . VAL A 1 84 ? -9.949 18.535 24.556 1.00 50.94 84 VAL A C 1
ATOM 613 O O . VAL A 1 84 ? -10.859 18.908 25.283 1.00 50.94 84 VAL A O 1
ATOM 616 N N . VAL A 1 85 ? -8.946 17.773 25.013 1.00 50.56 85 VAL A N 1
ATOM 617 C CA . VAL A 1 85 ? -8.835 17.240 26.392 1.00 50.56 85 VAL A CA 1
ATOM 618 C C . VAL A 1 85 ? -8.160 18.218 27.375 1.00 50.56 85 VAL A C 1
ATOM 620 O O . VAL A 1 85 ? -8.061 17.934 28.564 1.00 50.56 85 VAL A O 1
ATOM 623 N N . LEU A 1 86 ? -7.777 19.420 26.932 1.00 52.69 86 LEU A N 1
ATOM 624 C CA . LEU A 1 86 ? -7.392 20.518 27.828 1.00 52.69 86 LEU A CA 1
ATOM 625 C C . LEU A 1 86 ? -8.532 21.534 28.065 1.00 52.69 86 LEU A C 1
ATOM 627 O O . LEU A 1 86 ? -8.368 22.709 27.735 1.00 52.69 86 LEU A O 1
ATOM 631 N N . PRO A 1 87 ? -9.663 21.170 28.695 1.00 55.28 87 PRO A N 1
ATOM 632 C CA . PRO A 1 87 ? -10.424 22.118 29.485 1.00 55.28 87 PRO A CA 1
ATOM 633 C C . PRO A 1 87 ? -10.187 21.808 30.978 1.00 55.28 87 PRO A C 1
ATOM 635 O O . PRO A 1 87 ? -10.038 20.657 31.368 1.00 55.28 87 PRO A O 1
ATOM 638 N N . TYR A 1 88 ? -10.168 22.832 31.832 1.00 53.25 88 TYR A N 1
ATOM 639 C CA . TYR A 1 88 ? -10.167 22.713 33.304 1.00 53.25 88 TYR A CA 1
ATOM 640 C C . TYR A 1 88 ? -8.855 22.362 34.033 1.00 53.25 88 TYR A C 1
ATOM 642 O O . TYR A 1 88 ? -8.792 21.459 34.863 1.00 53.25 88 TYR A O 1
ATOM 650 N N . ARG A 1 89 ? -7.825 23.201 33.891 1.00 55.22 89 ARG A N 1
ATOM 651 C CA . ARG A 1 89 ? -6.881 23.429 35.006 1.00 55.22 89 ARG A CA 1
ATOM 652 C C . ARG A 1 89 ? -6.573 24.916 35.158 1.00 55.22 89 ARG A C 1
ATOM 654 O O . ARG A 1 89 ? -5.476 25.349 34.833 1.00 55.22 89 ARG A O 1
ATOM 661 N N . ARG A 1 90 ? -7.561 25.708 35.595 1.00 58.12 90 ARG A N 1
ATOM 662 C CA . ARG A 1 90 ? -7.360 27.044 36.202 1.00 58.12 90 ARG A CA 1
ATOM 663 C C . ARG A 1 90 ? -8.661 27.591 36.806 1.00 58.12 90 ARG A C 1
ATOM 665 O O . ARG A 1 90 ? -9.319 28.459 36.251 1.00 58.12 90 ARG A O 1
ATOM 672 N N . SER A 1 91 ? -9.016 27.065 37.963 1.00 60.72 91 SER A N 1
ATOM 673 C CA . SER A 1 91 ? -9.668 27.808 39.044 1.00 60.72 91 SER A CA 1
ATOM 674 C C . SER A 1 91 ? -9.302 27.084 40.342 1.00 60.72 91 SER A C 1
ATOM 676 O O . SER A 1 91 ? -8.995 25.896 40.281 1.00 60.72 91 SER A O 1
ATOM 678 N N . TRP A 1 92 ? -9.292 27.800 41.466 1.00 57.22 92 TRP A N 1
ATOM 679 C CA . TRP A 1 92 ? -8.765 27.429 42.793 1.00 57.22 92 TRP A CA 1
ATOM 680 C C . TRP A 1 92 ? -7.282 27.767 43.000 1.00 57.22 92 TRP A C 1
ATOM 682 O O . TRP A 1 92 ? -6.385 26.987 42.676 1.00 57.22 92 TRP A O 1
ATOM 692 N N . GLY A 1 93 ? -7.073 28.962 43.555 1.00 55.19 93 GLY A N 1
ATOM 693 C CA . GLY A 1 93 ? -5.805 29.534 43.988 1.00 55.19 93 GLY A CA 1
ATOM 694 C C . GLY A 1 93 ? -5.904 31.045 43.989 1.00 55.19 93 GLY A C 1
ATOM 695 O O . GLY A 1 93 ? -5.299 31.637 43.074 1.00 55.19 93 GLY A O 1
#